Protein AF-A0A1I0SKR0-F1 (afdb_monomer)

Solvent-accessible surface area (backbone atoms only — not comparable to full-atom values): 6591 Å² total; per-residue (Å²): 130,78,67,62,76,45,48,36,34,70,96,76,45,83,38,38,47,48,62,53,45,75,76,57,51,77,86,70,34,48,83,42,67,51,88,94,45,47,28,36,36,33,82,44,78,42,42,38,87,94,38,79,59,30,31,37,37,45,32,25,48,63,92,51,69,84,44,66,86,53,56,42,73,44,81,36,77,58,75,86,59,49,74,50,55,54,48,46,59,45,50,60,52,44,57,50,52,53,48,53,50,49,52,45,63,74,61,60,82,77,84,133

Sequence (112 aa):
MLKTNRILYPKGIAIQAKQFARYIEPNDTHLVTVGEERYRVYRYEGALKGLDDAVVLLAWKADQPMTPEHLHCVLSTDRELSDEEILRYYAQRWSIECFFRQAKDQLKLDGY

Organism: NCBI:txid186116

Foldseek 3Di:
DPPLQWWDQVVHDTDRNLVVLVVDDLVQWDWADAPPWIKTWHWDWADTDVQGTWIWIFIATPPDDSHSVRTDIFIDRDPVDDPRRSVNVVVVVVVVVVVVVVVCVVVPPPDD

Secondary structure (DSSP, 8-state):
---S-PEE-GGG--EEHHHHGGG--GGG-EEEEETTEEEEEEEEEEEETTEEEEEEEEEEETTS---TTS-EEEEES-SSS-HHHHHHHHHHHHHHHHHHHHHHHHTT----

Nearest PDB structures (foldseek):
  6cp9-assembly2_C  TM=4.903E-01  e=3.818E+00  Klebsiella pneumoniae 342
  4jut-assembly2_G  TM=3.298E-01  e=1.225E+00  Homo sapiens
  2ebk-assembly1_A  TM=3.498E-01  e=3.041E+00  Homo sapiens
  2g18-assembly1_A  TM=4.344E-01  e=8.953E+00  Anabaena sp.

InterPro domains:
  IPR002559 Transposase IS4-like domain [PF01609] (32-110)
  IPR012337 Ribonuclease H-like superfamily [SSF53098] (53-110)

Mean predicted aligned error: 8.06 Å

Structure (mmCIF, N/CA/C/O backbone):
data_AF-A0A1I0SKR0-F1
#
_entry.id   AF-A0A1I0SKR0-F1
#
loop_
_atom_site.group_PDB
_atom_site.id
_atom_site.type_symbol
_atom_site.label_atom_id
_atom_site.label_alt_id
_atom_site.label_comp_id
_atom_site.label_asym_id
_atom_site.label_entity_id
_atom_site.label_seq_id
_atom_site.pdbx_PDB_ins_code
_atom_site.Cartn_x
_atom_site.Cartn_y
_atom_site.Cartn_z
_atom_site.occupancy
_atom_site.B_iso_or_equiv
_atom_site.auth_seq_id
_atom_site.auth_comp_id
_atom_site.auth_asym_id
_atom_site.auth_atom_id
_atom_site.pdbx_PDB_model_num
ATOM 1 N N . MET A 1 1 ? 8.744 7.342 5.655 1.00 43.78 1 MET A N 1
ATOM 2 C CA . MET A 1 1 ? 7.888 6.146 5.490 1.00 43.78 1 MET A CA 1
ATOM 3 C C . MET A 1 1 ? 6.742 6.205 6.484 1.00 43.78 1 MET A C 1
ATOM 5 O O . MET A 1 1 ? 6.967 6.061 7.684 1.00 43.78 1 MET A O 1
ATOM 9 N N . LEU A 1 2 ? 5.506 6.387 6.011 1.00 44.03 2 LEU A N 1
ATOM 10 C CA . LEU A 1 2 ? 4.341 5.985 6.803 1.00 44.03 2 LEU A CA 1
ATOM 11 C C . LEU A 1 2 ? 4.462 4.473 7.023 1.00 44.03 2 LEU A C 1
ATOM 13 O O . LEU A 1 2 ? 4.585 3.727 6.056 1.00 44.03 2 LEU A O 1
ATOM 17 N N . LYS A 1 3 ? 4.513 4.022 8.282 1.00 52.00 3 LYS A N 1
ATOM 18 C CA . LYS A 1 3 ? 4.630 2.592 8.596 1.00 52.00 3 LYS A CA 1
ATOM 19 C C . LYS A 1 3 ? 3.503 1.839 7.882 1.00 52.00 3 LYS A C 1
ATOM 21 O O . LYS A 1 3 ? 2.331 2.094 8.153 1.00 52.00 3 LYS A O 1
ATOM 26 N N . THR A 1 4 ? 3.864 0.843 7.075 1.00 55.97 4 THR A N 1
ATOM 27 C CA . THR A 1 4 ? 2.970 -0.150 6.442 1.00 55.97 4 THR A CA 1
ATOM 28 C C . THR A 1 4 ? 2.127 -0.944 7.468 1.00 55.97 4 THR A C 1
ATOM 30 O O . THR A 1 4 ? 1.293 -1.765 7.099 1.00 55.97 4 THR A O 1
ATOM 33 N N . ASN A 1 5 ? 2.289 -0.663 8.771 1.00 60.03 5 ASN A N 1
ATOM 34 C CA . ASN A 1 5 ? 1.485 -1.154 9.896 1.00 60.03 5 ASN A CA 1
ATOM 35 C C . ASN A 1 5 ? 0.107 -0.477 10.036 1.00 60.03 5 ASN A C 1
ATOM 37 O O . ASN A 1 5 ? -0.501 -0.558 11.105 1.00 60.03 5 ASN A O 1
ATOM 41 N N . ARG A 1 6 ? -0.407 0.216 9.014 1.00 70.88 6 ARG A N 1
ATOM 42 C CA . ARG A 1 6 ? -1.781 0.730 9.080 1.00 70.88 6 ARG A CA 1
ATOM 43 C C . ARG A 1 6 ? -2.783 -0.421 9.067 1.00 70.88 6 ARG A C 1
ATOM 45 O O . ARG A 1 6 ? -2.648 -1.350 8.274 1.00 70.88 6 ARG A O 1
ATOM 52 N N . ILE A 1 7 ? -3.767 -0.333 9.958 1.00 81.19 7 ILE A N 1
ATOM 53 C CA . ILE A 1 7 ? -4.896 -1.261 10.039 1.00 81.19 7 ILE A CA 1
ATOM 54 C C . ILE A 1 7 ? -6.009 -0.735 9.136 1.00 81.19 7 ILE A C 1
ATOM 56 O O . ILE A 1 7 ? -6.490 0.381 9.343 1.00 81.19 7 ILE A O 1
ATOM 60 N N . LEU A 1 8 ? -6.365 -1.541 8.143 1.00 84.19 8 LEU A N 1
ATOM 61 C CA . LEU A 1 8 ? -7.519 -1.393 7.266 1.00 84.19 8 LEU A CA 1
ATOM 62 C C . LEU A 1 8 ? -8.696 -2.185 7.854 1.00 84.19 8 LEU A C 1
ATOM 64 O O . LEU A 1 8 ? -8.475 -3.125 8.623 1.00 84.19 8 LEU A O 1
ATOM 68 N N . TYR A 1 9 ? -9.920 -1.837 7.460 1.00 84.25 9 TYR A N 1
ATOM 69 C CA . TYR A 1 9 ? -11.145 -2.549 7.845 1.00 84.25 9 TYR A CA 1
ATOM 70 C C . TYR A 1 9 ? -11.960 -3.030 6.625 1.00 84.25 9 TYR A C 1
ATOM 72 O O . TYR A 1 9 ? -13.160 -2.751 6.543 1.00 84.25 9 TYR A O 1
ATOM 80 N N . PRO A 1 10 ? -11.361 -3.760 5.660 1.00 78.25 10 PRO A N 1
ATOM 81 C CA . PRO A 1 10 ? -12.111 -4.351 4.559 1.00 78.25 10 PRO A CA 1
ATOM 82 C C . PRO A 1 10 ? -13.226 -5.239 5.111 1.00 78.25 10 PRO A C 1
ATOM 84 O O . PRO A 1 10 ? -12.983 -6.142 5.913 1.00 78.25 10 PRO A O 1
ATOM 87 N N . LYS A 1 11 ? -14.468 -4.954 4.701 1.00 78.69 11 LYS A N 1
ATOM 88 C CA . LYS A 1 11 ? -15.675 -5.651 5.182 1.00 78.69 11 LYS A CA 1
ATOM 89 C C . LYS A 1 11 ? -15.801 -5.673 6.720 1.00 78.69 11 LYS A C 1
ATOM 91 O O . LYS A 1 11 ? -16.355 -6.614 7.278 1.00 78.69 11 LYS A O 1
ATOM 96 N N . GLY A 1 12 ? -15.261 -4.663 7.409 1.00 79.38 12 GLY A N 1
ATOM 97 C CA . GLY A 1 12 ? -15.295 -4.547 8.872 1.00 79.38 12 GLY A CA 1
ATOM 98 C C . GLY A 1 12 ? -14.237 -5.366 9.622 1.00 79.38 12 GLY A C 1
ATOM 99 O O . GLY A 1 12 ? -14.210 -5.337 10.850 1.00 79.38 12 GLY A O 1
ATOM 100 N N . ILE A 1 13 ? -13.342 -6.074 8.924 1.00 82.25 13 ILE A N 1
ATOM 101 C CA . ILE A 1 13 ? -12.316 -6.921 9.548 1.00 82.25 13 ILE A CA 1
ATOM 102 C C . ILE A 1 13 ? -11.003 -6.150 9.661 1.00 82.25 13 ILE A C 1
ATOM 104 O O . ILE A 1 13 ? -10.424 -5.747 8.656 1.00 82.25 13 ILE A O 1
ATOM 108 N N . ALA A 1 14 ? -10.496 -5.997 10.885 1.00 86.25 14 ALA A N 1
ATOM 109 C CA . ALA A 1 14 ? -9.210 -5.358 11.135 1.00 86.25 14 ALA A CA 1
ATOM 110 C C . ALA A 1 14 ? -8.051 -6.187 10.552 1.00 86.25 14 ALA A C 1
ATOM 112 O O . ALA A 1 14 ? -7.759 -7.286 11.024 1.00 86.25 14 ALA A O 1
ATOM 113 N N . ILE A 1 15 ? -7.342 -5.639 9.565 1.00 87.94 15 ILE A N 1
ATOM 114 C CA . ILE A 1 15 ? -6.179 -6.283 8.944 1.00 87.94 15 ILE A CA 1
ATOM 115 C C . ILE A 1 15 ? -5.094 -5.254 8.628 1.00 87.94 15 ILE A C 1
ATOM 117 O O . ILE A 1 15 ? -5.364 -4.135 8.204 1.00 87.94 15 ILE A O 1
ATOM 121 N N . GLN A 1 16 ? -3.829 -5.614 8.834 1.00 86.88 16 GLN A N 1
ATOM 122 C CA . GLN A 1 16 ? -2.715 -4.759 8.422 1.00 86.88 16 GLN A CA 1
ATOM 123 C C . GLN A 1 16 ? -2.655 -4.662 6.896 1.00 86.88 16 GLN A C 1
ATOM 125 O O . GLN A 1 16 ? -2.735 -5.689 6.227 1.00 86.88 16 GLN A O 1
ATOM 130 N N . ALA A 1 17 ? -2.395 -3.473 6.349 1.00 84.75 17 ALA A N 1
ATOM 131 C CA . ALA A 1 17 ? -2.235 -3.274 4.905 1.00 84.75 17 ALA A CA 1
ATOM 132 C C . ALA A 1 17 ? -1.210 -4.248 4.292 1.00 84.75 17 ALA A C 1
ATOM 134 O O . ALA A 1 17 ? -1.452 -4.825 3.238 1.00 84.75 17 ALA A O 1
ATOM 135 N N . LYS A 1 18 ? -0.110 -4.523 5.009 1.00 85.44 18 LYS A N 1
ATOM 136 C CA . LYS A 1 18 ? 0.903 -5.510 4.602 1.00 85.44 18 LYS A CA 1
ATOM 137 C C . LYS A 1 18 ? 0.366 -6.945 4.503 1.00 85.44 18 LYS A C 1
ATOM 139 O O . LYS A 1 18 ? 0.805 -7.697 3.642 1.00 85.44 18 LYS A O 1
ATOM 144 N N . GLN A 1 19 ? -0.544 -7.341 5.395 1.00 87.81 19 GLN A N 1
ATOM 145 C CA . GLN A 1 19 ? -1.186 -8.660 5.338 1.00 87.81 19 GLN A CA 1
ATOM 146 C C . GLN A 1 19 ? -2.264 -8.690 4.256 1.00 87.81 19 GLN A C 1
ATOM 148 O O . GLN A 1 19 ? -2.339 -9.659 3.512 1.00 87.81 19 GLN A O 1
ATOM 153 N N . PHE A 1 20 ? -3.043 -7.613 4.133 1.00 88.06 20 PHE A N 1
ATOM 154 C CA . PHE A 1 20 ? -4.078 -7.476 3.115 1.00 88.06 20 PHE A CA 1
ATOM 155 C C . PHE A 1 20 ? -3.506 -7.563 1.695 1.00 88.06 20 PHE A C 1
ATOM 157 O O . PHE A 1 20 ? -4.033 -8.290 0.865 1.00 88.06 20 PHE A O 1
ATOM 164 N N . ALA A 1 21 ? -2.356 -6.929 1.461 1.00 87.94 21 ALA A N 1
ATOM 165 C CA . ALA A 1 21 ? -1.616 -6.985 0.204 1.00 87.94 21 ALA A CA 1
ATOM 166 C C . ALA A 1 21 ? -1.298 -8.397 -0.306 1.00 87.94 21 ALA A C 1
ATOM 168 O O . ALA A 1 21 ? -1.128 -8.580 -1.503 1.00 87.94 21 ALA A O 1
ATOM 169 N N . ARG A 1 22 ? -1.225 -9.400 0.577 1.00 89.44 22 ARG A N 1
ATOM 170 C CA . ARG A 1 22 ? -0.959 -10.794 0.186 1.00 89.44 22 ARG A CA 1
ATOM 171 C C . ARG A 1 22 ? -2.149 -11.457 -0.507 1.00 89.44 22 ARG A C 1
ATOM 173 O O . ARG A 1 22 ? -1.967 -12.506 -1.111 1.00 89.44 22 ARG A O 1
ATOM 180 N N . TYR A 1 23 ? -3.335 -10.873 -0.369 1.00 89.25 23 TYR A N 1
ATOM 181 C CA . TYR A 1 23 ? -4.575 -11.338 -0.983 1.00 89.25 23 TYR A CA 1
ATOM 182 C C . TYR A 1 23 ? -4.930 -10.556 -2.253 1.00 89.25 23 TYR A C 1
ATOM 184 O O . TYR A 1 23 ? -5.976 -10.818 -2.830 1.00 89.25 23 TYR A O 1
ATOM 192 N N . ILE A 1 24 ? -4.107 -9.579 -2.651 1.00 90.00 24 ILE A N 1
ATOM 193 C CA . ILE A 1 24 ? -4.331 -8.769 -3.849 1.00 90.00 24 ILE A CA 1
ATOM 194 C C . ILE A 1 24 ? -3.592 -9.431 -5.005 1.00 90.00 24 ILE A C 1
ATOM 196 O O . ILE A 1 24 ? -2.364 -9.552 -4.978 1.00 90.00 24 ILE A O 1
ATOM 200 N N . GLU A 1 25 ? -4.333 -9.835 -6.027 1.00 89.81 25 GLU A N 1
ATOM 201 C CA . GLU A 1 25 ? -3.763 -10.367 -7.252 1.00 89.81 25 GLU A CA 1
ATOM 202 C C . GLU A 1 25 ? -3.524 -9.236 -8.266 1.00 89.81 25 GLU A C 1
ATOM 204 O O . GLU A 1 25 ? -4.141 -8.171 -8.197 1.00 89.8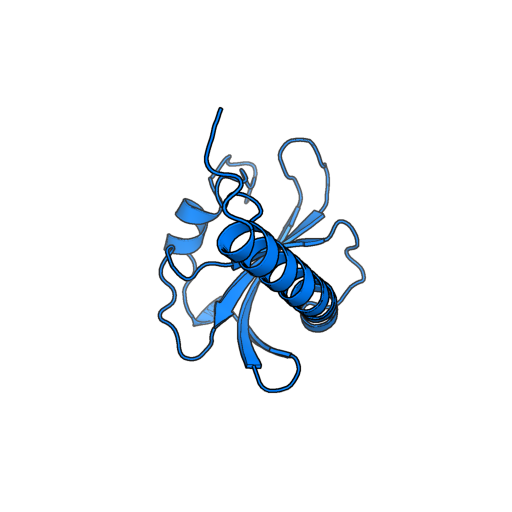1 25 GLU A O 1
ATOM 209 N N . PRO A 1 26 ? -2.641 -9.437 -9.259 1.00 87.50 26 PRO A N 1
ATOM 210 C CA . PRO A 1 26 ? -2.451 -8.496 -10.362 1.00 87.50 26 PRO A CA 1
ATOM 211 C C . PRO A 1 26 ? -3.747 -8.011 -11.013 1.00 87.50 26 PRO A C 1
ATOM 213 O O . PRO A 1 26 ? -3.832 -6.853 -11.411 1.00 87.50 26 PRO A O 1
ATOM 216 N N . ASN A 1 27 ? -4.737 -8.897 -11.121 1.00 91.25 27 ASN A N 1
ATOM 217 C CA . ASN A 1 27 ? -6.008 -8.621 -11.779 1.00 91.25 27 ASN A CA 1
ATOM 218 C C . ASN A 1 27 ? -6.940 -7.729 -10.941 1.00 91.25 27 ASN A C 1
ATOM 220 O O . ASN A 1 27 ? -7.847 -7.116 -11.493 1.00 91.25 27 ASN A O 1
ATOM 224 N N . ASP A 1 28 ? -6.697 -7.621 -9.632 1.00 91.62 28 ASP A N 1
ATOM 225 C CA . ASP A 1 28 ? -7.385 -6.677 -8.744 1.00 91.62 28 ASP A CA 1
ATOM 2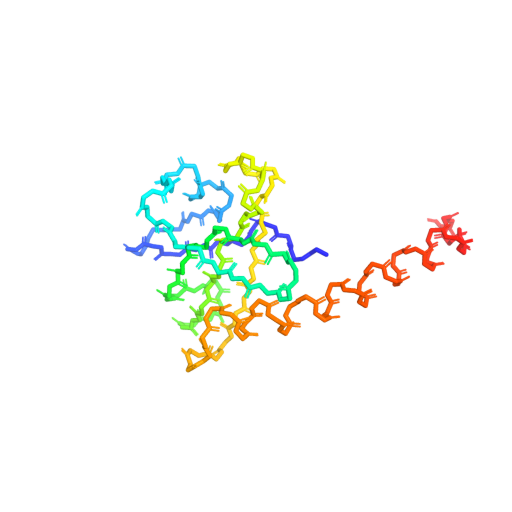26 C C . ASP A 1 28 ? -6.780 -5.266 -8.820 1.00 91.62 28 ASP A C 1
ATOM 228 O O . ASP A 1 28 ? -7.293 -4.325 -8.212 1.00 91.62 28 ASP A O 1
ATOM 232 N N . THR A 1 29 ? -5.661 -5.110 -9.533 1.00 93.38 29 THR A N 1
ATOM 233 C CA . THR A 1 29 ? -4.958 -3.834 -9.683 1.00 93.38 29 THR A CA 1
ATOM 234 C C . THR A 1 29 ? -5.153 -3.243 -11.066 1.00 93.38 29 THR A C 1
ATOM 236 O O . THR A 1 29 ? -5.344 -3.953 -12.051 1.00 93.38 29 THR A O 1
ATOM 239 N N . HIS A 1 30 ? -5.022 -1.926 -11.155 1.00 94.06 30 HIS A N 1
ATOM 240 C CA . HIS A 1 30 ? -4.926 -1.220 -12.425 1.00 94.06 30 HIS A CA 1
ATOM 241 C C . HIS A 1 30 ? -3.580 -0.497 -12.526 1.00 94.06 30 HIS A C 1
ATOM 243 O O . HIS A 1 30 ? -2.912 -0.235 -11.523 1.00 94.06 30 HIS A O 1
ATOM 249 N N . LEU A 1 31 ? -3.150 -0.214 -13.756 1.00 94.12 31 LEU A N 1
ATOM 250 C CA . LEU A 1 31 ? -1.901 0.498 -14.003 1.00 94.12 31 LEU A CA 1
ATOM 251 C C . LEU A 1 31 ? -2.132 2.007 -13.980 1.00 94.12 31 LEU A C 1
ATOM 253 O O . LEU A 1 31 ? -2.975 2.519 -14.711 1.00 94.12 31 LEU A O 1
ATOM 257 N N . VAL A 1 32 ? -1.320 2.705 -13.194 1.00 93.00 32 VAL A N 1
ATOM 258 C CA . VAL A 1 32 ? -1.280 4.166 -13.112 1.00 93.00 32 VAL A CA 1
ATOM 259 C C . VAL A 1 32 ? 0.118 4.629 -13.496 1.00 93.00 32 VAL A C 1
ATOM 261 O O . VAL A 1 32 ? 1.112 4.066 -13.036 1.00 93.00 32 VAL A O 1
ATOM 264 N N . THR A 1 33 ? 0.211 5.635 -14.362 1.00 92.00 33 THR A N 1
ATOM 265 C CA . THR A 1 33 ? 1.496 6.209 -14.787 1.00 92.00 33 THR A CA 1
ATOM 266 C C . THR A 1 33 ? 1.645 7.584 -14.154 1.00 92.00 33 THR A C 1
ATOM 268 O O . THR A 1 33 ? 0.766 8.419 -14.304 1.00 92.00 33 THR A O 1
ATOM 271 N N . VAL A 1 34 ? 2.748 7.827 -13.448 1.00 88.00 34 VAL A N 1
ATOM 272 C CA . VAL A 1 34 ? 3.032 9.114 -12.802 1.00 88.00 34 VAL A CA 1
ATOM 273 C C . VAL A 1 34 ? 4.400 9.588 -13.270 1.00 88.00 34 VAL A C 1
ATOM 275 O O . VAL A 1 34 ? 5.433 9.092 -12.822 1.00 88.00 34 VAL A O 1
ATOM 278 N N . GLY A 1 35 ? 4.409 10.547 -14.197 1.00 85.81 35 GLY A N 1
ATOM 279 C CA . GLY A 1 35 ? 5.634 10.945 -14.890 1.00 85.81 35 GLY A CA 1
ATOM 280 C C . GLY A 1 35 ? 6.171 9.798 -15.750 1.00 85.81 35 GLY A C 1
ATOM 281 O O . GLY A 1 35 ? 5.462 9.295 -16.617 1.00 85.81 35 GLY A O 1
ATOM 282 N N . GLU A 1 36 ? 7.412 9.387 -15.501 1.00 85.69 36 GLU A N 1
ATOM 283 C CA . GLU A 1 36 ? 8.073 8.275 -16.206 1.00 85.69 36 GLU A CA 1
ATOM 284 C C . GLU A 1 36 ? 7.853 6.916 -15.517 1.00 85.69 36 GLU A C 1
ATOM 286 O O . GLU A 1 36 ? 8.107 5.865 -16.106 1.00 85.69 36 GLU A O 1
ATOM 291 N N . GLU A 1 37 ? 7.336 6.919 -14.285 1.00 87.38 37 GLU A N 1
ATOM 292 C CA . GLU A 1 37 ? 7.165 5.716 -13.475 1.00 87.38 37 GLU A CA 1
ATOM 293 C C . GLU A 1 37 ? 5.765 5.117 -13.654 1.00 87.38 37 GLU A C 1
ATOM 295 O O . GLU A 1 37 ? 4.756 5.822 -13.746 1.00 87.38 37 GLU A O 1
ATOM 300 N N . ARG A 1 38 ? 5.687 3.784 -13.649 1.00 91.19 38 ARG A N 1
ATOM 301 C CA . ARG A 1 38 ? 4.428 3.033 -13.722 1.00 91.19 38 ARG A CA 1
ATOM 302 C C . ARG A 1 38 ? 4.203 2.234 -12.454 1.00 91.19 38 ARG A C 1
ATOM 304 O O . ARG A 1 38 ? 5.110 1.555 -11.976 1.00 91.19 38 ARG A O 1
ATOM 311 N N . TYR A 1 39 ? 2.971 2.254 -11.967 1.00 92.12 39 TYR A N 1
ATOM 312 C CA . TYR A 1 39 ? 2.564 1.588 -10.740 1.00 92.12 39 TYR A CA 1
ATOM 313 C C . TYR A 1 39 ? 1.360 0.689 -10.982 1.00 92.12 39 TYR A C 1
ATOM 315 O O . TYR A 1 39 ? 0.441 1.053 -11.709 1.00 92.12 39 TYR A O 1
ATOM 3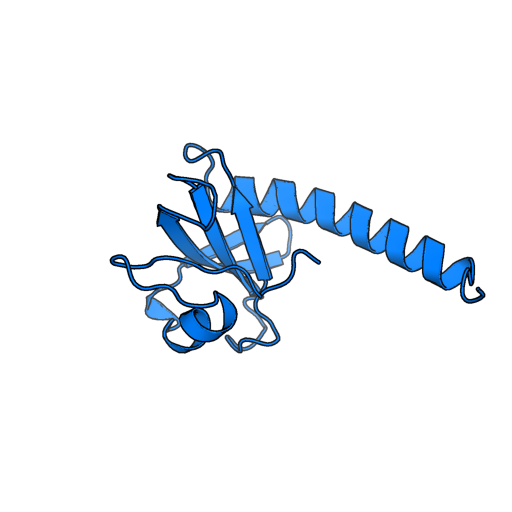23 N N . ARG A 1 40 ? 1.348 -0.477 -10.340 1.00 93.62 40 ARG A N 1
ATOM 324 C CA . ARG A 1 40 ? 0.136 -1.265 -10.112 1.00 93.62 40 ARG A CA 1
ATOM 325 C C . ARG A 1 40 ? -0.512 -0.772 -8.837 1.00 93.62 40 ARG A C 1
ATOM 327 O O . ARG A 1 40 ? 0.158 -0.711 -7.808 1.00 93.62 40 ARG A O 1
ATOM 334 N N . VAL A 1 41 ? -1.786 -0.419 -8.915 1.00 93.56 41 VAL A N 1
ATOM 335 C CA . VAL A 1 41 ? -2.500 0.244 -7.829 1.00 93.56 41 VAL A CA 1
ATOM 336 C C . VAL A 1 41 ? -3.770 -0.516 -7.503 1.00 93.56 41 VAL A C 1
ATOM 338 O O . VAL A 1 41 ? -4.560 -0.855 -8.382 1.00 93.56 41 VAL A O 1
ATOM 341 N N . TYR A 1 42 ? -3.960 -0.757 -6.212 1.00 93.31 42 TYR A N 1
ATOM 342 C CA . TYR A 1 42 ? -5.225 -1.165 -5.630 1.00 93.31 42 TYR A CA 1
ATOM 343 C C . TYR A 1 42 ? -5.754 -0.022 -4.766 1.00 93.31 42 TYR A C 1
ATOM 345 O O . TYR A 1 42 ? -5.071 0.433 -3.841 1.00 93.31 42 TYR A O 1
ATOM 353 N N . ARG A 1 43 ? -6.980 0.421 -5.046 1.00 92.50 43 ARG A N 1
ATOM 354 C CA . ARG A 1 43 ? -7.669 1.463 -4.285 1.00 92.50 43 ARG A CA 1
ATOM 355 C C . ARG A 1 43 ? -8.549 0.815 -3.219 1.00 92.50 43 ARG A C 1
ATOM 357 O O . ARG A 1 43 ? -9.499 0.102 -3.524 1.00 92.50 43 ARG A O 1
ATOM 364 N N . TYR A 1 44 ? -8.219 1.055 -1.957 1.00 89.44 44 TYR A N 1
ATOM 365 C CA . TYR A 1 44 ? -9.082 0.741 -0.824 1.00 89.44 44 TYR A CA 1
ATOM 366 C C . TYR A 1 44 ? -9.796 2.013 -0.376 1.00 89.44 44 TYR A C 1
ATOM 368 O O . TYR A 1 44 ? -9.138 2.992 -0.038 1.00 89.44 44 TYR A O 1
ATOM 376 N N . GLU A 1 45 ? -11.121 1.982 -0.312 1.00 89.06 45 GLU A N 1
ATOM 377 C CA . GLU A 1 45 ? -11.932 3.080 0.217 1.00 89.06 45 GLU A CA 1
ATOM 378 C C . GLU A 1 45 ? -12.695 2.597 1.442 1.00 89.06 45 GLU A C 1
ATOM 380 O O . GLU A 1 45 ? -13.356 1.556 1.403 1.00 89.06 45 GLU A O 1
ATOM 385 N N . GLY A 1 46 ? -12.587 3.342 2.538 1.00 85.81 46 GLY A N 1
ATOM 386 C CA . GLY A 1 46 ? -13.385 3.099 3.730 1.00 85.81 46 GLY A CA 1
ATOM 387 C C . GLY A 1 46 ? -12.655 3.392 5.030 1.00 85.81 46 GLY A C 1
ATOM 388 O O . GLY A 1 46 ? -11.656 4.114 5.079 1.00 85.81 46 GLY A O 1
ATOM 389 N N . ALA A 1 47 ? -13.177 2.799 6.101 1.00 80.88 47 ALA A N 1
ATOM 390 C CA . ALA A 1 47 ? -12.741 3.100 7.450 1.00 80.88 47 ALA A CA 1
ATOM 391 C C . ALA A 1 47 ? -11.304 2.645 7.725 1.00 80.88 47 ALA A C 1
ATOM 393 O O . ALA A 1 47 ? -10.846 1.562 7.334 1.00 80.88 47 ALA A O 1
ATOM 394 N N . LEU A 1 48 ? -10.610 3.496 8.467 1.00 80.06 48 LEU A N 1
ATOM 395 C CA . LEU A 1 48 ? -9.277 3.310 9.011 1.00 80.06 48 LEU A CA 1
ATOM 396 C C . LEU A 1 48 ? -9.329 3.574 10.510 1.00 80.06 48 LEU A C 1
ATOM 398 O O . LEU A 1 48 ? -10.221 4.241 11.028 1.00 80.06 48 LEU A O 1
ATOM 402 N N . LYS A 1 49 ? -8.326 3.095 11.244 1.00 71.88 49 LYS A N 1
ATOM 403 C CA . LYS A 1 49 ? -8.253 3.365 12.683 1.00 71.88 49 LYS A CA 1
ATOM 404 C C . LYS A 1 49 ? -8.147 4.883 12.933 1.00 71.88 49 LYS A C 1
ATOM 406 O O . LYS A 1 49 ? -7.073 5.450 12.748 1.00 71.88 49 LYS A O 1
ATOM 411 N N . GLY A 1 50 ? -9.246 5.504 13.372 1.00 72.38 50 GLY A N 1
ATOM 412 C CA . GLY A 1 50 ? -9.351 6.941 13.665 1.00 72.38 50 GLY A CA 1
ATOM 413 C C . GLY A 1 50 ? -9.862 7.827 12.519 1.00 72.38 50 GLY A C 1
ATOM 414 O O . GLY A 1 50 ? -9.924 9.037 12.704 1.00 72.38 50 GLY A O 1
ATOM 415 N N . LEU A 1 51 ? -10.217 7.257 11.363 1.00 76.25 51 LEU A N 1
ATOM 416 C CA . LEU A 1 51 ? -10.814 7.971 10.228 1.00 76.25 51 LEU A CA 1
ATOM 417 C C . LEU A 1 51 ? -11.960 7.121 9.681 1.00 76.25 51 LEU A C 1
AT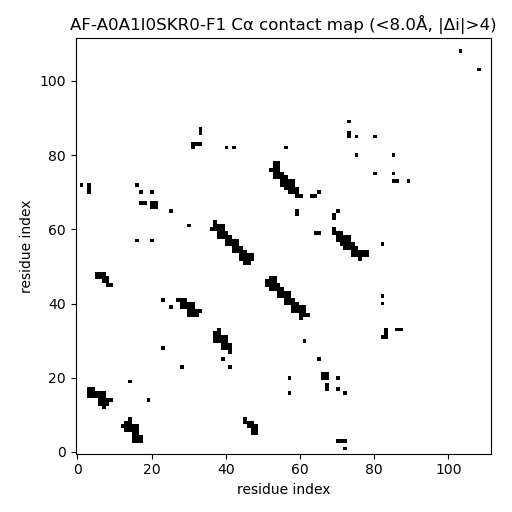OM 419 O O . LEU A 1 51 ? -11.728 5.986 9.268 1.00 76.25 51 LEU A O 1
ATOM 423 N N . ASP A 1 52 ? -13.172 7.667 9.688 1.00 73.44 52 ASP A N 1
ATOM 424 C CA . ASP A 1 52 ? -14.373 6.934 9.266 1.00 73.44 52 ASP A CA 1
ATOM 425 C C . ASP A 1 52 ? -14.336 6.610 7.770 1.00 73.44 52 ASP A C 1
ATOM 427 O O . ASP A 1 52 ? -14.790 5.558 7.330 1.00 73.44 52 ASP A O 1
ATOM 431 N N . ASP A 1 53 ? -13.705 7.492 6.996 1.00 81.88 53 ASP A N 1
ATOM 432 C CA . ASP A 1 53 ? -13.657 7.360 5.557 1.00 81.88 53 ASP A CA 1
ATOM 433 C C . ASP A 1 53 ? -12.396 8.009 4.982 1.00 81.88 53 ASP A C 1
ATOM 435 O O . ASP A 1 53 ? -12.134 9.203 5.165 1.00 81.88 53 ASP A O 1
ATOM 439 N N . ALA A 1 54 ? -11.578 7.185 4.334 1.00 85.94 54 ALA A N 1
ATOM 440 C CA . ALA A 1 54 ? -10.429 7.638 3.577 1.00 85.94 54 ALA A CA 1
ATOM 441 C C . ALA A 1 54 ? -10.085 6.651 2.455 1.00 85.94 54 ALA A C 1
ATOM 443 O O . ALA A 1 54 ? -10.515 5.495 2.445 1.00 85.94 54 ALA A O 1
ATOM 444 N N . VAL A 1 55 ? -9.234 7.109 1.542 1.00 88.81 55 VAL A N 1
ATOM 445 C CA . VAL A 1 55 ? -8.686 6.303 0.454 1.00 88.81 55 VAL A CA 1
ATOM 446 C C . VAL A 1 55 ? -7.277 5.858 0.823 1.00 88.81 55 VAL A C 1
ATOM 448 O O . VAL A 1 55 ? -6.416 6.668 1.174 1.00 88.81 55 VAL A O 1
ATOM 451 N N . VAL A 1 56 ? -7.011 4.560 0.735 1.00 89.00 56 VAL A N 1
ATOM 452 C CA . VA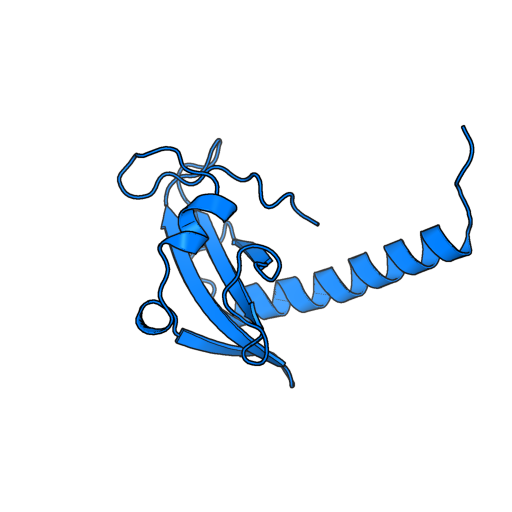L A 1 56 ? -5.664 3.998 0.804 1.00 89.00 56 VAL A CA 1
ATOM 453 C C . VAL A 1 56 ? -5.323 3.364 -0.526 1.00 89.00 56 VAL A C 1
ATOM 455 O O . VAL A 1 56 ? -5.937 2.381 -0.928 1.00 89.00 56 VAL A O 1
ATOM 458 N N . LEU A 1 57 ? -4.290 3.883 -1.174 1.00 91.38 57 LEU A N 1
ATOM 459 C CA . LEU A 1 57 ? -3.696 3.237 -2.331 1.00 91.38 57 LEU A CA 1
ATOM 460 C C . LEU A 1 57 ? -2.616 2.274 -1.855 1.00 91.38 57 LEU A C 1
ATOM 462 O O . LEU A 1 57 ? -1.679 2.674 -1.159 1.00 91.38 57 LEU A O 1
ATOM 466 N N . LEU A 1 58 ? -2.758 1.008 -2.230 1.00 91.00 58 LEU A N 1
ATOM 467 C CA . LEU A 1 58 ? -1.687 0.026 -2.177 1.00 91.00 58 LEU A CA 1
ATOM 468 C C . LEU A 1 58 ? -1.039 0.008 -3.559 1.00 91.00 58 LEU A C 1
ATOM 470 O O . LEU A 1 58 ? -1.679 -0.368 -4.538 1.00 91.00 58 LEU A O 1
ATOM 474 N N . ALA A 1 59 ? 0.201 0.477 -3.635 1.00 91.31 59 ALA A N 1
ATOM 475 C CA . ALA A 1 59 ? 0.919 0.669 -4.882 1.00 91.31 59 ALA A CA 1
ATOM 476 C C . ALA A 1 59 ? 2.216 -0.144 -4.908 1.00 91.31 59 ALA A C 1
ATOM 478 O O . ALA A 1 59 ? 2.959 -0.193 -3.926 1.00 91.31 59 ALA A O 1
ATOM 479 N N . TRP A 1 60 ? 2.510 -0.725 -6.066 1.00 91.12 60 TRP A N 1
ATOM 480 C CA . TRP A 1 60 ? 3.771 -1.394 -6.383 1.00 91.12 60 TRP A CA 1
ATOM 481 C C . TRP A 1 60 ? 4.298 -0.830 -7.688 1.00 91.12 60 TRP A C 1
ATOM 483 O O . TRP A 1 60 ? 3.507 -0.539 -8.585 1.00 91.12 60 TRP A O 1
ATOM 493 N N . LYS A 1 61 ? 5.616 -0.699 -7.839 1.00 90.62 61 LYS A N 1
ATOM 494 C CA . LYS A 1 61 ? 6.171 -0.387 -9.159 1.00 90.62 61 LYS A CA 1
ATOM 495 C C . LYS A 1 61 ? 5.847 -1.514 -10.135 1.00 90.62 61 LYS A C 1
ATOM 497 O O . LYS A 1 61 ? 5.886 -2.683 -9.767 1.00 90.62 61 LYS A O 1
ATOM 502 N N . ALA A 1 62 ? 5.536 -1.166 -11.379 1.00 90.38 62 ALA A N 1
ATOM 503 C CA . ALA A 1 62 ? 5.149 -2.136 -12.398 1.00 90.38 62 ALA A CA 1
ATOM 504 C C . ALA A 1 62 ? 6.287 -3.104 -12.772 1.00 90.38 62 ALA A C 1
ATOM 506 O O . ALA A 1 62 ? 5.994 -4.207 -13.228 1.00 90.38 62 ALA A O 1
ATOM 507 N N . ASP A 1 63 ? 7.552 -2.711 -12.572 1.00 89.50 63 ASP A N 1
ATOM 508 C CA . ASP A 1 63 ? 8.722 -3.579 -12.775 1.00 89.50 63 ASP A CA 1
ATOM 509 C C . ASP A 1 63 ? 9.052 -4.457 -11.551 1.00 89.50 63 ASP A C 1
ATOM 511 O O . ASP A 1 63 ? 9.849 -5.387 -11.652 1.00 89.50 63 ASP A O 1
ATOM 515 N N . GLN A 1 64 ? 8.418 -4.200 -10.403 1.00 88.81 64 GLN A N 1
ATOM 516 C CA . GLN A 1 64 ? 8.676 -4.907 -9.153 1.00 88.81 64 GLN A CA 1
ATOM 517 C C . GLN A 1 64 ? 7.621 -5.982 -8.881 1.00 88.81 64 GLN A C 1
ATOM 519 O O . GLN A 1 64 ? 6.458 -5.856 -9.279 1.00 88.81 64 GLN A O 1
ATOM 524 N N . PRO A 1 65 ? 7.987 -7.057 -8.161 1.00 88.31 65 PRO A N 1
ATOM 525 C CA . PRO A 1 65 ? 7.016 -8.064 -7.780 1.00 88.31 65 PRO A CA 1
ATOM 526 C C . PRO A 1 65 ? 6.035 -7.489 -6.747 1.00 88.31 65 PRO A C 1
ATOM 528 O O . PRO A 1 65 ? 6.414 -6.698 -5.881 1.00 88.31 65 PRO A O 1
ATOM 531 N N . MET A 1 66 ? 4.777 -7.941 -6.794 1.00 89.44 66 MET A N 1
ATOM 532 C CA . MET A 1 66 ? 3.719 -7.555 -5.846 1.00 89.44 66 MET A CA 1
ATOM 533 C C . MET A 1 66 ? 3.902 -8.231 -4.477 1.00 89.44 66 MET A C 1
ATOM 535 O O . MET A 1 66 ? 3.015 -8.897 -3.950 1.00 89.44 66 MET A O 1
ATOM 539 N N . THR A 1 67 ? 5.094 -8.097 -3.895 1.00 87.38 67 THR A N 1
ATOM 540 C CA . THR A 1 67 ? 5.399 -8.582 -2.552 1.00 87.38 67 THR A CA 1
ATOM 541 C C . THR A 1 67 ? 5.141 -7.480 -1.526 1.00 87.38 67 THR A C 1
ATOM 543 O O . THR A 1 67 ? 5.205 -6.286 -1.833 1.00 87.38 67 THR A O 1
ATOM 546 N N . PRO A 1 68 ? 4.880 -7.846 -0.262 1.00 83.00 68 PRO A N 1
ATOM 547 C CA . PRO A 1 68 ? 4.674 -6.874 0.809 1.00 83.00 68 PRO A CA 1
ATOM 548 C C . PRO A 1 68 ? 5.918 -6.026 1.147 1.00 83.00 68 PRO A C 1
ATOM 550 O O . PRO A 1 68 ? 5.822 -5.117 1.970 1.00 83.00 68 PRO A O 1
ATOM 553 N N . GLU A 1 69 ? 7.084 -6.340 0.578 1.00 84.50 69 GLU A N 1
ATOM 554 C CA . GLU A 1 69 ? 8.336 -5.585 0.735 1.00 84.50 69 GLU A CA 1
ATOM 555 C C . GLU A 1 69 ? 8.415 -4.389 -0.220 1.00 84.50 69 GLU A C 1
ATOM 557 O O . GLU A 1 69 ? 8.936 -3.344 0.158 1.00 84.50 69 GLU A O 1
ATOM 562 N N . HIS A 1 70 ? 7.823 -4.520 -1.409 1.00 86.19 70 HIS A N 1
ATOM 563 C CA . HIS A 1 70 ? 7.719 -3.466 -2.425 1.00 86.19 70 HIS A CA 1
ATOM 564 C C . HIS A 1 70 ? 6.397 -2.690 -2.338 1.00 86.19 70 HIS A C 1
ATOM 566 O O . HIS A 1 70 ? 6.080 -1.874 -3.200 1.00 86.19 70 HIS A O 1
ATOM 572 N N . LEU A 1 71 ? 5.595 -2.966 -1.307 1.00 86.94 71 LEU A N 1
ATOM 573 C CA . LEU A 1 71 ? 4.321 -2.302 -1.087 1.00 86.94 71 LEU A CA 1
ATOM 574 C C . LEU A 1 71 ? 4.536 -0.876 -0.575 1.00 86.94 71 LEU A C 1
ATOM 576 O O . LEU A 1 71 ? 5.049 -0.655 0.528 1.00 86.94 71 LEU A O 1
ATOM 580 N N . HIS A 1 72 ? 4.000 0.079 -1.321 1.00 86.62 72 HIS A N 1
ATOM 581 C CA . HIS A 1 72 ? 3.859 1.464 -0.913 1.00 86.62 72 H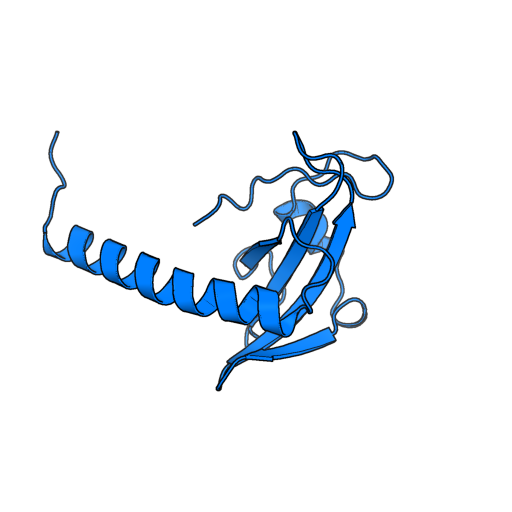IS A CA 1
ATOM 582 C C . HIS A 1 72 ? 2.397 1.751 -0.572 1.00 86.62 72 HIS A C 1
ATOM 584 O O . HIS A 1 72 ? 1.517 1.621 -1.415 1.00 86.62 72 HIS A O 1
ATOM 590 N N . CYS A 1 73 ? 2.131 2.159 0.671 1.00 86.12 73 CYS A N 1
ATOM 591 C CA . CYS A 1 73 ? 0.795 2.591 1.079 1.00 86.12 73 CYS A CA 1
ATOM 592 C C . CYS A 1 73 ? 0.711 4.118 1.092 1.00 86.12 73 CYS A C 1
ATOM 594 O O . CYS A 1 73 ? 1.434 4.772 1.852 1.00 86.12 73 CYS A O 1
ATOM 596 N N . VAL A 1 74 ? -0.219 4.672 0.321 1.00 86.31 74 VAL A N 1
ATOM 597 C CA . VAL A 1 74 ? -0.512 6.109 0.283 1.00 86.31 74 VAL A CA 1
ATOM 598 C C . VAL A 1 74 ? -1.905 6.345 0.846 1.00 86.31 74 VAL A C 1
ATOM 600 O O . VAL A 1 74 ? -2.848 5.669 0.463 1.00 86.31 74 VAL A O 1
ATOM 603 N N . LEU A 1 75 ? -2.030 7.284 1.783 1.00 85.56 75 LEU A N 1
ATOM 604 C CA . LEU A 1 75 ? -3.321 7.721 2.312 1.00 85.56 75 LEU A CA 1
ATOM 605 C C . LEU A 1 75 ? -3.728 9.019 1.621 1.00 85.56 75 LEU A C 1
ATOM 607 O O . LEU A 1 75 ? -2.954 9.977 1.656 1.00 85.56 75 LEU A O 1
ATOM 611 N N . SER A 1 76 ? -4.967 9.073 1.149 1.00 85.25 76 SER A N 1
ATOM 612 C CA . SER A 1 76 ? -5.693 10.311 0.894 1.00 85.25 76 SER A CA 1
ATOM 613 C C . SER A 1 76 ? -6.921 10.389 1.803 1.00 85.25 76 SER A C 1
ATOM 615 O O . SER A 1 76 ? -7.631 9.405 1.994 1.00 85.25 76 SER A O 1
ATOM 617 N N . THR A 1 77 ? -7.164 11.555 2.394 1.00 83.56 77 THR A N 1
ATOM 618 C CA . THR A 1 77 ? -8.437 11.871 3.067 1.00 83.56 77 THR A CA 1
ATOM 619 C C . THR A 1 77 ? -9.451 12.474 2.101 1.00 83.56 77 THR A C 1
ATOM 621 O O . THR A 1 77 ? -10.626 12.573 2.431 1.00 83.56 77 THR A O 1
ATOM 624 N N . ASP A 1 78 ? -8.984 12.878 0.923 1.00 84.81 78 ASP A N 1
ATOM 625 C CA . ASP A 1 78 ? -9.802 13.406 -0.151 1.00 84.81 78 ASP A CA 1
ATOM 626 C C . ASP A 1 78 ? -10.136 12.269 -1.124 1.00 84.81 78 ASP A C 1
ATOM 628 O O . ASP A 1 78 ? -9.233 11.628 -1.677 1.00 84.81 78 ASP A O 1
ATOM 632 N N . ARG A 1 79 ? -11.430 11.973 -1.259 1.00 82.81 79 ARG A N 1
ATOM 633 C CA . ARG A 1 79 ? -11.953 10.876 -2.088 1.00 82.81 79 ARG A CA 1
ATOM 634 C C . ARG A 1 79 ? -12.151 11.270 -3.543 1.00 82.81 79 ARG A C 1
ATOM 636 O O . ARG A 1 79 ? -12.233 10.389 -4.397 1.00 82.81 79 ARG A O 1
ATOM 643 N N . GLU A 1 80 ? -12.251 12.567 -3.804 1.00 87.25 80 GLU A N 1
ATOM 644 C CA . GLU A 1 80 ? -12.503 13.104 -5.138 1.00 87.25 80 GLU A CA 1
ATOM 645 C C . GLU A 1 80 ? -11.230 13.049 -5.989 1.00 87.25 80 GLU A C 1
ATOM 647 O O . GLU A 1 80 ? -11.291 13.029 -7.219 1.00 87.25 80 GLU A O 1
ATOM 652 N N . LEU A 1 81 ? -10.067 12.944 -5.33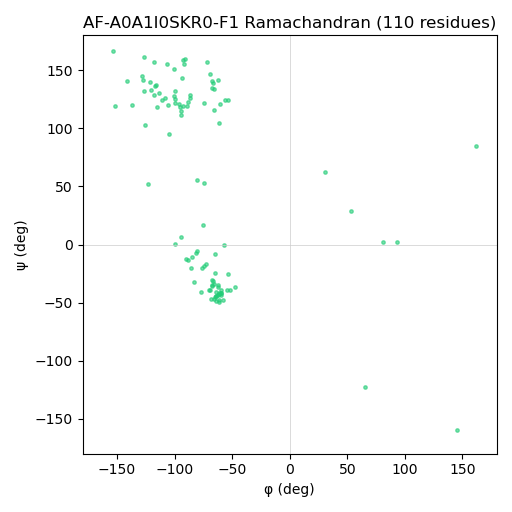7 1.00 88.6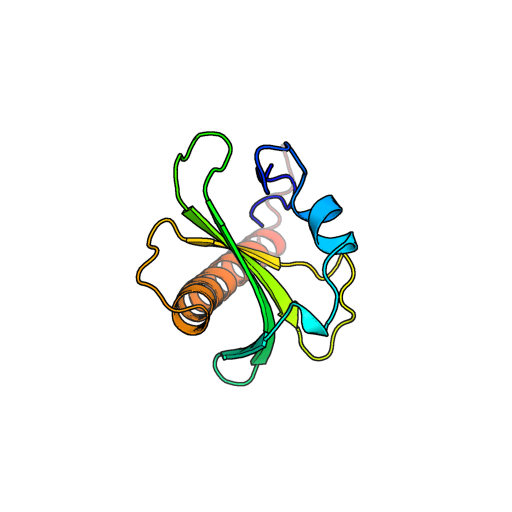2 81 LEU A N 1
ATOM 653 C CA . LEU A 1 81 ? -8.801 12.734 -6.018 1.00 88.62 81 LEU A CA 1
ATOM 654 C C . LEU A 1 81 ? -8.740 11.371 -6.722 1.00 88.62 81 LEU A C 1
ATOM 656 O O . LEU A 1 81 ? -9.035 10.305 -6.168 1.00 88.62 81 LEU A O 1
ATOM 660 N N . SER A 1 82 ? -8.279 11.429 -7.969 1.00 90.69 82 SER A N 1
ATOM 661 C CA . SER A 1 82 ? -7.939 10.252 -8.763 1.00 90.69 82 SER A CA 1
ATOM 662 C C . SER A 1 82 ? -6.661 9.593 -8.252 1.00 90.69 82 SER A C 1
ATOM 664 O O . SER A 1 82 ? -5.803 10.243 -7.655 1.00 90.69 82 SER A O 1
ATOM 666 N N . ASP A 1 83 ? -6.494 8.308 -8.548 1.00 91.06 83 ASP A N 1
ATOM 667 C CA . ASP A 1 83 ? -5.354 7.530 -8.057 1.00 91.06 83 ASP A CA 1
ATOM 668 C C . ASP A 1 83 ? -4.011 8.082 -8.574 1.00 91.06 83 ASP A C 1
ATOM 670 O O . ASP A 1 83 ? -3.026 8.119 -7.835 1.00 91.06 83 ASP A O 1
ATOM 674 N N . GLU A 1 84 ? -3.996 8.604 -9.807 1.00 90.75 84 GLU A N 1
ATOM 675 C CA . GLU A 1 84 ? -2.857 9.332 -10.382 1.00 90.75 84 GLU A CA 1
ATOM 676 C C . GLU A 1 84 ? -2.519 10.599 -9.590 1.00 90.75 84 GLU A C 1
ATOM 678 O O . GLU A 1 84 ? -1.362 10.793 -9.227 1.00 90.75 84 GLU A O 1
ATOM 683 N N . GLU A 1 85 ? -3.514 11.427 -9.264 1.00 90.50 85 GLU A N 1
ATOM 684 C CA . GLU A 1 85 ? -3.314 12.676 -8.520 1.00 90.50 85 GLU A CA 1
ATOM 685 C C . GLU A 1 85 ? -2.798 12.393 -7.106 1.00 90.50 85 GLU A C 1
ATOM 687 O O . GLU A 1 85 ? -1.816 12.991 -6.663 1.00 90.50 85 GLU A O 1
ATOM 692 N N . ILE A 1 86 ? -3.387 11.410 -6.416 1.00 89.69 86 ILE A N 1
ATOM 693 C CA . ILE A 1 86 ? -2.934 10.974 -5.089 1.00 89.69 86 ILE A CA 1
ATOM 694 C C . ILE A 1 86 ? -1.468 10.521 -5.148 1.00 89.69 86 ILE A C 1
ATOM 696 O O . ILE A 1 86 ? -0.653 10.935 -4.315 1.00 89.69 86 ILE A O 1
ATOM 700 N N . LEU A 1 87 ? -1.106 9.691 -6.133 1.00 88.19 87 LEU A N 1
ATOM 701 C CA . LEU A 1 87 ? 0.272 9.236 -6.308 1.00 88.19 87 LEU A CA 1
ATOM 702 C C . LEU A 1 87 ? 1.213 10.366 -6.725 1.00 88.19 87 LEU A C 1
ATOM 704 O O . LEU A 1 87 ? 2.348 10.400 -6.254 1.00 88.19 87 LEU A O 1
ATOM 708 N N . ARG A 1 88 ? 0.763 11.316 -7.545 1.00 87.50 88 ARG A N 1
ATOM 709 C CA . ARG A 1 88 ? 1.538 12.486 -7.972 1.00 87.50 88 ARG A CA 1
ATOM 710 C C . ARG A 1 88 ? 1.878 13.391 -6.796 1.00 87.50 88 ARG A C 1
ATOM 712 O O . ARG A 1 88 ? 3.049 13.734 -6.609 1.00 87.50 88 ARG A O 1
ATOM 719 N N . TYR A 1 89 ? 0.892 13.721 -5.961 1.00 85.38 89 TYR A N 1
ATOM 720 C CA . TYR A 1 89 ? 1.124 14.463 -4.721 1.00 85.38 89 TYR A CA 1
ATOM 721 C C . TYR A 1 89 ? 2.078 13.708 -3.792 1.00 85.38 89 TYR A C 1
ATOM 723 O O . TYR A 1 89 ? 2.965 14.304 -3.170 1.00 85.38 89 TYR A O 1
ATOM 731 N N . TYR A 1 90 ? 1.950 12.380 -3.724 1.00 81.38 90 TYR A N 1
ATOM 732 C CA . TYR A 1 90 ? 2.847 11.563 -2.916 1.00 81.38 90 TYR A CA 1
ATOM 733 C C . TYR A 1 90 ? 4.273 11.500 -3.475 1.00 81.38 90 TYR A C 1
ATOM 735 O O . TYR A 1 90 ? 5.222 11.578 -2.698 1.00 81.38 90 TYR A O 1
ATOM 743 N N . ALA A 1 91 ? 4.452 11.418 -4.793 1.00 76.94 91 ALA A N 1
ATOM 744 C CA . ALA A 1 91 ? 5.757 11.399 -5.447 1.00 76.94 91 ALA A CA 1
ATOM 745 C C . ALA A 1 91 ? 6.540 12.692 -5.171 1.00 76.94 91 ALA A C 1
ATOM 747 O O . ALA A 1 91 ? 7.714 12.639 -4.802 1.00 76.94 91 ALA A O 1
ATOM 748 N N . GLN A 1 92 ? 5.873 13.851 -5.230 1.00 72.81 92 GLN A N 1
ATOM 749 C CA . GLN A 1 92 ? 6.481 15.129 -4.842 1.00 72.81 92 GLN A CA 1
ATOM 750 C C . GLN A 1 92 ? 6.935 15.124 -3.377 1.00 72.81 92 GLN A C 1
ATOM 752 O O . GLN A 1 92 ? 8.048 15.549 -3.059 1.00 72.81 92 GLN A O 1
ATOM 757 N N . ARG A 1 93 ? 6.105 14.588 -2.474 1.00 71.88 93 ARG A N 1
ATOM 758 C CA . ARG A 1 93 ? 6.446 14.467 -1.051 1.00 71.88 93 ARG A CA 1
ATOM 759 C C . ARG A 1 93 ? 7.574 13.464 -0.796 1.00 71.88 93 ARG A C 1
ATOM 761 O O . ARG A 1 93 ? 8.381 13.678 0.108 1.00 71.88 93 ARG A O 1
ATOM 768 N N . TRP A 1 94 ? 7.644 12.388 -1.576 1.00 66.25 94 TRP A N 1
ATOM 769 C CA . TRP A 1 94 ? 8.703 11.388 -1.482 1.00 66.25 94 TRP A CA 1
ATOM 770 C C . TRP A 1 94 ? 10.063 11.977 -1.843 1.00 66.25 94 TRP A C 1
ATOM 772 O O . TRP A 1 94 ? 11.012 11.787 -1.087 1.00 66.25 94 TRP A O 1
ATOM 782 N N . SER A 1 95 ? 10.151 12.758 -2.924 1.00 60.06 95 SER A N 1
ATOM 783 C CA . SER A 1 95 ? 11.381 13.471 -3.293 1.00 60.06 95 SER A CA 1
ATOM 784 C C . SER A 1 95 ? 11.896 14.347 -2.147 1.00 60.06 95 SER A C 1
ATOM 786 O O . SER A 1 95 ? 13.092 14.361 -1.860 1.00 60.06 95 SER A O 1
ATOM 788 N N . ILE A 1 96 ? 10.982 14.997 -1.419 1.00 59.97 96 ILE A N 1
ATOM 789 C CA . ILE A 1 96 ? 11.306 15.795 -0.233 1.00 59.97 96 ILE A CA 1
ATOM 790 C C . ILE A 1 96 ? 11.796 14.899 0.924 1.00 59.97 96 ILE A C 1
ATOM 792 O O . ILE A 1 96 ? 12.834 15.182 1.519 1.00 59.97 96 ILE A O 1
ATOM 796 N N . GLU A 1 97 ? 11.112 13.791 1.239 1.00 58.16 97 GLU A N 1
ATOM 797 C CA . GLU A 1 97 ? 11.549 12.856 2.296 1.00 58.16 97 GLU A CA 1
ATOM 798 C C . GLU A 1 97 ? 12.927 12.238 1.989 1.00 58.16 97 GLU A C 1
ATOM 800 O O . GLU A 1 97 ? 13.774 12.142 2.879 1.00 58.16 97 GLU A O 1
ATOM 805 N N . CYS A 1 98 ? 13.173 11.854 0.733 1.00 59.69 98 CYS A N 1
ATOM 806 C CA . CYS A 1 98 ? 14.456 11.329 0.267 1.00 59.69 98 CYS A CA 1
ATOM 807 C C . CYS A 1 98 ? 15.570 12.373 0.380 1.00 59.69 98 CYS A C 1
ATOM 809 O O . CYS A 1 98 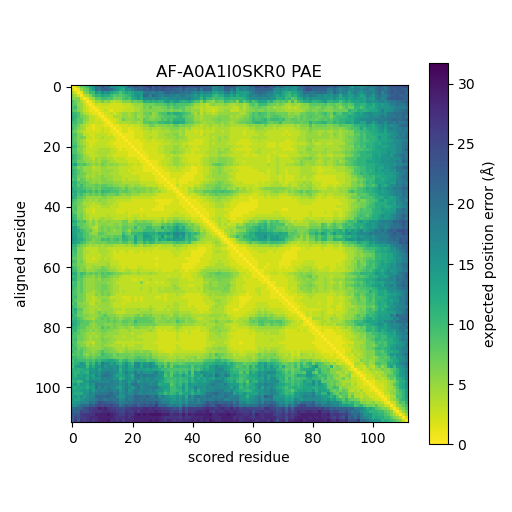? 16.676 12.028 0.799 1.00 59.69 98 CYS A O 1
ATOM 811 N N . PHE A 1 99 ? 15.286 13.635 0.052 1.00 56.16 99 PHE A N 1
ATOM 812 C CA . PHE A 1 99 ? 16.226 14.739 0.236 1.00 56.16 99 PHE A CA 1
ATOM 813 C C . PHE A 1 99 ? 16.586 14.924 1.715 1.00 56.16 99 PHE A C 1
ATOM 815 O O . PHE A 1 99 ? 17.762 14.926 2.066 1.00 56.16 99 PHE A O 1
ATOM 822 N N . PHE A 1 100 ? 15.595 14.979 2.610 1.00 56.78 100 PHE A N 1
ATOM 823 C CA . PHE A 1 100 ? 15.853 15.111 4.048 1.00 56.78 100 PHE A CA 1
ATOM 824 C C . PHE A 1 100 ? 16.558 13.894 4.653 1.00 56.78 100 PHE A C 1
ATOM 826 O O . PHE A 1 100 ? 17.355 14.051 5.576 1.00 56.78 100 PHE A O 1
ATOM 833 N N . ARG A 1 101 ? 16.283 12.681 4.159 1.00 59.50 101 ARG A N 1
ATOM 834 C CA . ARG A 1 101 ? 16.982 11.467 4.599 1.00 59.50 101 ARG A CA 1
ATOM 835 C C . ARG A 1 101 ? 18.454 11.507 4.201 1.00 59.50 101 ARG A C 1
ATOM 837 O O . ARG A 1 101 ? 19.296 11.273 5.056 1.00 59.50 101 ARG A O 1
ATOM 844 N N . GLN A 1 102 ? 18.748 11.857 2.948 1.00 59.00 102 GLN A N 1
ATOM 845 C CA . GLN A 1 102 ? 20.122 12.033 2.470 1.00 59.00 102 GLN A CA 1
ATOM 846 C C . GLN A 1 102 ? 20.837 13.159 3.216 1.00 59.00 102 GLN A C 1
ATOM 848 O O . GLN A 1 102 ? 21.965 12.972 3.649 1.00 59.00 102 GLN A O 1
ATOM 853 N N . ALA A 1 103 ? 20.168 14.292 3.445 1.00 59.44 103 ALA A N 1
ATOM 854 C CA . ALA A 1 103 ? 20.734 15.391 4.217 1.00 59.44 103 ALA A CA 1
ATOM 855 C C . ALA A 1 103 ? 21.091 14.956 5.646 1.00 59.44 103 ALA A C 1
ATOM 857 O O . ALA A 1 103 ? 22.161 15.300 6.125 1.00 59.44 103 ALA A O 1
ATOM 858 N N . LYS A 1 104 ? 20.238 14.168 6.317 1.00 58.81 104 LYS A N 1
ATOM 859 C CA . LYS A 1 104 ? 20.509 13.643 7.669 1.00 58.81 104 LYS A CA 1
ATOM 860 C C . LYS A 1 104 ? 21.615 12.590 7.704 1.00 58.81 104 LYS A C 1
ATOM 862 O O . LYS A 1 104 ? 22.412 12.605 8.636 1.00 58.81 104 LYS A O 1
ATOM 867 N N . ASP A 1 105 ? 21.658 11.707 6.709 1.00 60.38 105 ASP A N 1
ATOM 868 C CA . ASP A 1 105 ? 22.707 10.694 6.558 1.00 60.38 105 ASP A CA 1
ATOM 869 C C . ASP A 1 105 ? 24.075 11.353 6.316 1.00 60.38 105 ASP A C 1
ATOM 871 O O . ASP A 1 105 ? 25.049 11.052 7.005 1.00 60.38 105 ASP A O 1
ATOM 875 N N . GLN A 1 106 ? 24.117 12.366 5.443 1.00 61.00 106 GLN A N 1
ATOM 876 C CA . GLN A 1 106 ? 25.316 13.172 5.214 1.00 61.00 106 GLN A CA 1
ATOM 877 C C . GLN A 1 106 ? 25.710 14.038 6.413 1.00 61.00 106 GLN A C 1
ATOM 879 O O . GLN A 1 106 ? 26.899 14.282 6.608 1.00 61.00 106 GLN A O 1
ATOM 884 N N . LEU A 1 107 ? 24.752 14.484 7.234 1.00 62.16 107 LEU A N 1
ATOM 885 C CA . LEU A 1 107 ? 25.055 15.274 8.430 1.00 62.16 107 LEU A CA 1
ATOM 886 C C . LEU A 1 107 ? 25.498 14.443 9.642 1.00 62.16 107 LEU A C 1
ATOM 888 O O . LEU A 1 107 ? 25.845 15.065 10.641 1.00 62.16 107 LEU A O 1
ATOM 892 N N . LYS A 1 108 ? 25.468 13.096 9.590 1.00 55.44 108 LYS A N 1
ATOM 893 C CA . LYS A 1 108 ? 25.746 12.191 10.730 1.00 55.44 108 LYS A CA 1
ATOM 894 C C . LYS A 1 108 ? 25.350 12.800 12.084 1.00 55.44 108 LYS A C 1
ATOM 896 O O . LYS A 1 108 ? 26.172 12.981 12.978 1.00 55.44 108 LYS A O 1
ATOM 901 N N . LEU A 1 109 ? 24.061 13.081 12.257 1.00 54.91 109 LEU A N 1
ATOM 902 C CA . LEU A 1 109 ? 23.473 13.251 13.589 1.00 54.91 109 LEU A CA 1
ATOM 903 C C . LEU A 1 109 ? 23.186 11.859 14.176 1.00 54.91 109 LEU A C 1
ATOM 905 O O . LEU A 1 109 ? 22.046 11.530 14.485 1.00 54.91 109 LEU A O 1
ATOM 909 N N . ASP A 1 110 ? 24.216 11.017 14.238 1.00 50.22 110 ASP A N 1
ATOM 910 C CA . ASP A 1 110 ? 24.186 9.739 14.943 1.00 50.22 110 ASP A CA 1
ATOM 911 C C . ASP A 1 110 ? 24.988 9.944 16.228 1.00 50.22 110 ASP A C 1
ATOM 913 O O . ASP A 1 110 ? 26.218 9.964 16.220 1.00 50.22 110 ASP A O 1
ATOM 917 N N . GLY A 1 111 ? 24.284 10.264 17.310 1.00 52.12 111 GLY A N 1
ATOM 918 C CA . GLY A 1 111 ? 24.911 10.532 18.596 1.00 52.12 111 GLY A CA 1
ATOM 919 C C . GLY A 1 111 ? 24.000 11.285 19.550 1.00 52.12 111 GLY A C 1
ATOM 920 O O . GLY A 1 111 ? 24.098 12.506 19.652 1.00 52.12 111 GLY A O 1
ATOM 921 N N . TYR A 1 112 ? 23.146 10.544 20.257 1.00 37.19 112 TYR A N 1
ATOM 922 C CA . TYR A 1 112 ? 22.904 10.768 21.683 1.00 37.19 112 TYR A CA 1
ATOM 923 C C . TYR A 1 112 ? 22.503 9.459 22.361 1.00 37.19 112 TYR A C 1
ATOM 925 O O . TYR A 1 112 ? 21.622 8.764 21.805 1.00 37.19 112 TYR A O 1
#

Radius of gyration: 15.23 Å; Cα contacts (8 Å, |Δi|>4): 162; chains: 1; bounding box: 41×27×38 Å

pLDDT: mean 79.86, std 13.73, range [37.19, 94.12]